Protein AF-A0A9E3H0V7-F1 (afdb_monomer)

Nearest PDB structures (foldseek):
  2qqb-assembly1_A-2  TM=3.537E-01  e=3.753E+00  Corynebacterium diphtheriae
  1g3s-assembly1_A  TM=3.412E-01  e=4.842E+00  Corynebacterium diphtheriae

Foldseek 3Di:
DQCLVVLVVWFQDDSVPSVPCRDPVNVVVVQVVCVVLQQWDDPDPPDIDGANLVNCLVCQCVLQPPHQKDWPVSSQVSSLVVDQCAPPRVVVVVRLVRTDPVNHDDPQEHDQNVLVSLVVCVVVVQKDFDDDPPARWGWRPPDDPDTDTGTMMGGGDDRD

Solvent-accessible surface area (backbone atoms only — not comparable to full-atom values): 8938 Å² total; per-residue (Å²): 136,84,58,58,67,58,50,56,69,41,30,72,57,59,89,89,61,59,82,69,52,78,43,69,68,50,36,51,49,48,55,51,48,34,42,76,61,18,44,28,42,70,85,50,102,82,45,75,43,68,32,33,42,60,32,45,58,66,44,46,57,69,46,47,54,93,50,55,61,44,51,42,68,67,42,40,58,38,41,20,73,78,36,40,71,43,67,88,3,62,55,34,48,55,53,56,71,36,30,32,79,95,62,51,76,58,91,57,46,44,55,49,38,59,25,49,23,55,50,51,38,33,76,71,50,34,32,46,78,39,66,52,94,92,48,82,58,37,28,33,34,72,56,97,90,50,78,42,62,31,17,33,41,32,58,74,40,82,81,127

Structure (mmCIF, N/CA/C/O backbone):
data_AF-A0A9E3H0V7-F1
#
_entry.id   AF-A0A9E3H0V7-F1
#
loop_
_atom_site.group_PDB
_atom_site.id
_atom_site.type_symbol
_atom_site.label_atom_id
_atom_site.label_alt_id
_atom_site.label_comp_id
_atom_site.label_asym_id
_atom_site.label_entity_id
_atom_site.label_seq_id
_atom_site.pdbx_PDB_ins_code
_atom_site.Cartn_x
_atom_site.Cartn_y
_atom_site.Cartn_z
_atom_site.occupancy
_atom_site.B_iso_or_equiv
_atom_site.auth_seq_id
_atom_site.auth_comp_id
_atom_site.auth_asym_id
_atom_site.auth_atom_id
_atom_site.pdbx_PDB_model_num
ATOM 1 N N . MET A 1 1 ? 2.789 -5.978 -23.625 1.00 62.00 1 MET A N 1
ATOM 2 C CA . MET A 1 1 ? 3.404 -4.650 -23.431 1.00 62.00 1 MET A CA 1
ATOM 3 C C . MET A 1 1 ? 4.855 -4.875 -23.020 1.00 62.00 1 MET A C 1
ATOM 5 O O . MET A 1 1 ? 5.101 -5.828 -22.291 1.00 62.00 1 MET A O 1
ATOM 9 N N . ASN A 1 2 ? 5.812 -4.118 -23.564 1.00 67.88 2 ASN A N 1
ATOM 10 C CA . ASN A 1 2 ? 7.222 -4.222 -23.169 1.00 67.88 2 ASN A CA 1
ATOM 11 C C . ASN A 1 2 ? 7.492 -3.174 -22.083 1.00 67.88 2 ASN A C 1
ATOM 13 O O . ASN A 1 2 ? 7.486 -1.984 -22.384 1.00 67.88 2 ASN A O 1
ATOM 17 N N . TYR A 1 3 ? 7.693 -3.612 -20.840 1.00 73.62 3 TYR A N 1
ATOM 18 C CA . TYR A 1 3 ? 7.896 -2.723 -19.691 1.00 73.62 3 TYR A CA 1
ATOM 19 C C . TYR A 1 3 ? 9.370 -2.369 -19.454 1.00 73.62 3 TYR A C 1
ATOM 21 O O . TYR A 1 3 ? 9.650 -1.500 -18.632 1.00 73.62 3 TYR A O 1
ATOM 29 N N . LYS A 1 4 ? 10.309 -2.972 -20.205 1.00 75.94 4 LYS A N 1
ATOM 30 C CA . LYS A 1 4 ? 11.749 -2.669 -20.118 1.00 75.94 4 LYS A CA 1
ATOM 31 C C . LYS A 1 4 ? 12.038 -1.161 -20.191 1.00 75.94 4 LYS A C 1
ATOM 33 O O . LYS A 1 4 ? 12.766 -0.683 -19.323 1.00 75.94 4 LYS A O 1
ATOM 38 N N . PRO A 1 5 ? 11.467 -0.390 -21.144 1.00 80.88 5 PRO A N 1
ATOM 39 C CA . PRO A 1 5 ? 11.749 1.040 -21.236 1.00 80.88 5 PRO A CA 1
ATOM 40 C C . PRO A 1 5 ? 11.291 1.810 -19.996 1.00 80.88 5 PRO A C 1
ATOM 42 O O . PRO A 1 5 ? 12.011 2.685 -19.537 1.00 80.88 5 PRO A O 1
ATOM 45 N N . LEU A 1 6 ? 10.140 1.448 -19.418 1.00 81.06 6 LEU A N 1
ATOM 46 C CA . LEU A 1 6 ? 9.607 2.095 -18.216 1.00 81.06 6 LEU A CA 1
ATOM 47 C C . LEU A 1 6 ? 10.451 1.765 -16.978 1.00 81.06 6 LEU A C 1
ATOM 49 O O . LEU A 1 6 ? 10.769 2.659 -16.200 1.00 81.06 6 LEU A O 1
ATOM 53 N N . ILE A 1 7 ? 10.870 0.505 -16.825 1.00 81.38 7 ILE A N 1
ATOM 54 C CA . ILE A 1 7 ? 11.738 0.079 -15.716 1.00 81.38 7 ILE A CA 1
ATOM 55 C C . ILE A 1 7 ? 13.083 0.816 -15.784 1.00 81.38 7 ILE A C 1
ATOM 57 O O . ILE A 1 7 ? 13.512 1.399 -14.792 1.00 81.38 7 ILE A O 1
ATOM 61 N N . ILE A 1 8 ? 13.715 0.858 -16.962 1.00 82.38 8 ILE A N 1
ATOM 62 C CA . ILE A 1 8 ? 14.989 1.569 -17.173 1.00 82.38 8 ILE A CA 1
ATOM 63 C C . ILE A 1 8 ? 14.816 3.083 -17.041 1.00 82.38 8 ILE A C 1
ATOM 65 O O . ILE A 1 8 ? 15.741 3.779 -16.625 1.00 82.38 8 ILE A O 1
ATOM 69 N N . GLN A 1 9 ? 13.650 3.628 -17.389 1.00 86.75 9 GLN A N 1
ATOM 70 C CA . GLN A 1 9 ? 13.364 5.045 -17.200 1.00 86.75 9 GLN A CA 1
ATOM 71 C C . GLN A 1 9 ? 13.360 5.408 -15.712 1.00 86.75 9 GLN A C 1
ATOM 73 O O . GLN A 1 9 ? 13.953 6.428 -15.366 1.00 86.75 9 GLN A O 1
ATOM 78 N N . GLN A 1 10 ? 12.754 4.575 -14.862 1.00 86.62 10 GLN A N 1
ATOM 79 C CA . GLN A 1 10 ? 12.522 4.861 -13.443 1.00 86.62 10 GLN A CA 1
ATOM 80 C C . GLN A 1 10 ? 13.691 4.479 -12.531 1.00 86.62 10 GLN A C 1
ATOM 82 O O . GLN A 1 10 ? 13.953 5.172 -11.549 1.00 86.62 10 GLN A O 1
ATOM 87 N N . LEU A 1 11 ? 14.401 3.396 -12.850 1.00 86.25 11 LEU A N 1
ATOM 88 C CA . LEU A 1 11 ? 15.430 2.826 -11.984 1.00 86.25 11 LEU A CA 1
ATOM 89 C C . LEU A 1 11 ? 16.833 3.032 -12.560 1.00 86.25 11 LEU A C 1
ATOM 91 O O . LEU A 1 11 ? 17.055 2.944 -13.768 1.00 86.25 11 LEU A O 1
ATOM 95 N N . ALA A 1 12 ? 17.796 3.284 -11.685 1.00 84.50 12 ALA A N 1
ATOM 96 C CA . ALA A 1 12 ? 19.220 3.391 -11.971 1.00 84.50 12 ALA A CA 1
ATOM 97 C C . ALA A 1 12 ? 19.892 2.004 -11.990 1.00 84.50 12 ALA A C 1
ATOM 99 O O . ALA A 1 12 ? 20.934 1.792 -11.376 1.00 84.50 12 ALA A O 1
ATOM 100 N N . LEU A 1 13 ? 19.280 1.049 -12.693 1.00 74.12 13 LEU A N 1
ATOM 101 C CA . LEU A 1 13 ? 19.779 -0.319 -12.801 1.00 74.12 13 LEU A CA 1
ATOM 102 C C . LEU A 1 13 ? 20.643 -0.498 -14.058 1.00 74.12 13 LEU A C 1
ATOM 104 O O . LEU A 1 13 ? 20.268 0.005 -15.123 1.00 74.12 13 LEU A O 1
ATOM 108 N N . PRO A 1 14 ? 21.755 -1.253 -13.983 1.00 67.19 14 PRO A N 1
ATOM 109 C CA . PRO A 1 14 ? 22.381 -1.827 -15.170 1.00 67.19 14 PRO A CA 1
ATOM 110 C C . PRO A 1 14 ? 21.336 -2.543 -16.043 1.00 67.19 14 PRO A C 1
ATOM 112 O O . PRO A 1 14 ? 20.442 -3.207 -15.520 1.00 67.19 14 PRO A O 1
ATOM 115 N N . GLU A 1 15 ? 21.443 -2.462 -17.375 1.00 60.56 15 GLU A N 1
ATOM 116 C CA . GLU A 1 15 ? 20.460 -3.089 -18.282 1.00 60.56 15 GLU A CA 1
ATOM 117 C C . GLU A 1 15 ? 20.253 -4.594 -18.025 1.00 60.56 15 GLU A C 1
ATOM 119 O O . GLU A 1 15 ? 19.169 -5.124 -18.273 1.00 60.56 15 GLU A O 1
ATOM 124 N N . GLU A 1 16 ? 21.279 -5.269 -17.508 1.00 58.94 16 GLU A N 1
ATOM 125 C CA . GLU A 1 16 ? 21.284 -6.699 -17.196 1.00 58.94 16 GLU A CA 1
ATOM 126 C C . GLU A 1 16 ? 20.596 -7.039 -15.859 1.00 58.94 16 GLU A C 1
ATOM 128 O O . GLU A 1 16 ? 20.293 -8.203 -15.607 1.00 58.94 16 GLU A O 1
ATOM 133 N N . SER A 1 17 ? 20.303 -6.049 -15.005 1.00 64.62 17 SER A N 1
ATOM 134 C CA . SER A 1 17 ? 19.848 -6.262 -13.624 1.00 64.62 17 SER A CA 1
ATOM 135 C C . SER A 1 17 ? 18.383 -5.899 -13.368 1.00 64.62 17 SER A C 1
ATOM 137 O O . SER A 1 17 ? 17.989 -5.775 -12.210 1.00 64.62 17 SER A O 1
ATOM 139 N N . ALA A 1 18 ? 17.558 -5.727 -14.407 1.00 61.81 18 ALA A N 1
ATOM 140 C CA . ALA A 1 18 ? 16.142 -5.340 -14.306 1.00 61.81 18 ALA A CA 1
ATOM 141 C C . ALA A 1 18 ? 15.229 -6.458 -13.743 1.00 61.81 18 ALA A C 1
ATOM 143 O O . ALA A 1 18 ? 14.229 -6.840 -14.358 1.00 61.81 18 ALA A O 1
ATOM 144 N N . PHE A 1 19 ? 15.607 -7.017 -12.589 1.00 68.12 19 PHE A N 1
ATOM 145 C CA . PHE A 1 19 ? 14.914 -8.059 -11.824 1.00 68.12 19 PHE A CA 1
ATOM 146 C C . PHE A 1 19 ? 14.511 -9.299 -12.639 1.00 68.12 19 PHE A C 1
ATOM 148 O O . PHE A 1 19 ? 13.580 -10.011 -12.271 1.00 68.12 19 PHE A O 1
ATOM 155 N N . ASP A 1 20 ? 15.189 -9.552 -13.764 1.00 71.31 20 ASP A N 1
ATOM 156 C CA . ASP A 1 20 ? 14.850 -10.618 -14.716 1.00 71.31 20 ASP A CA 1
ATOM 157 C C . ASP A 1 20 ? 13.401 -10.523 -15.264 1.00 71.31 20 ASP A C 1
ATOM 159 O O . ASP A 1 20 ? 12.817 -11.488 -15.756 1.00 71.31 20 ASP A O 1
ATOM 163 N N . LEU A 1 21 ? 12.794 -9.332 -15.203 1.00 73.38 21 LEU A N 1
ATOM 164 C CA . LEU A 1 21 ? 11.434 -9.058 -15.691 1.00 73.38 21 LEU A CA 1
ATOM 165 C C . LEU A 1 21 ? 11.404 -8.688 -17.183 1.00 73.38 21 LEU A C 1
ATOM 167 O O . LEU A 1 21 ? 10.366 -8.302 -17.718 1.00 73.38 21 LEU A O 1
ATOM 171 N N . LEU A 1 22 ? 12.546 -8.806 -17.866 1.00 70.62 22 LEU A N 1
ATOM 172 C CA . LEU A 1 22 ? 12.703 -8.467 -19.282 1.00 70.62 22 LEU A CA 1
ATOM 173 C C . LEU A 1 22 ? 12.167 -9.560 -20.222 1.00 70.62 22 LEU A C 1
ATOM 175 O O . LEU A 1 22 ? 11.913 -9.299 -21.398 1.00 70.62 22 LEU A O 1
ATOM 179 N N . ASN A 1 23 ? 11.983 -10.781 -19.713 1.00 78.06 23 ASN A N 1
ATOM 180 C CA . ASN A 1 23 ? 11.410 -11.907 -20.444 1.00 78.06 23 ASN A CA 1
ATOM 181 C C . ASN A 1 23 ? 9.870 -11.903 -20.331 1.00 78.06 23 ASN A C 1
ATOM 183 O O . ASN A 1 23 ? 9.320 -11.755 -19.240 1.00 78.06 23 ASN A O 1
ATOM 187 N N . ARG A 1 24 ? 9.168 -12.126 -21.452 1.00 79.94 24 ARG A N 1
ATOM 188 C CA . ARG A 1 24 ? 7.694 -12.148 -21.518 1.00 79.94 24 ARG A CA 1
ATOM 189 C C . ARG A 1 24 ? 7.056 -13.166 -20.567 1.00 79.94 24 ARG A C 1
ATOM 191 O O . ARG A 1 24 ? 6.077 -12.829 -19.912 1.00 79.94 24 ARG A O 1
ATOM 198 N N . ASP A 1 25 ? 7.583 -14.381 -20.481 1.00 84.50 25 ASP A N 1
ATOM 199 C CA . ASP A 1 25 ? 7.031 -15.452 -19.642 1.00 84.50 25 ASP A CA 1
ATOM 200 C C . ASP A 1 25 ? 7.243 -15.165 -18.154 1.00 84.50 25 ASP A C 1
ATOM 202 O O . ASP A 1 25 ? 6.353 -15.396 -17.330 1.00 84.50 25 ASP A O 1
ATOM 206 N N . ARG A 1 26 ? 8.391 -14.571 -17.807 1.00 83.38 26 ARG A N 1
ATOM 207 C CA . ARG A 1 26 ? 8.660 -14.093 -16.443 1.00 83.38 26 ARG A CA 1
ATOM 208 C C . ARG A 1 26 ? 7.750 -12.935 -16.071 1.00 83.38 26 ARG A C 1
ATOM 210 O O . ARG A 1 26 ? 7.185 -12.937 -14.982 1.00 83.38 26 ARG A O 1
ATOM 217 N N . PHE A 1 27 ? 7.529 -12.001 -16.993 1.00 82.31 27 PHE A N 1
ATOM 218 C CA . PHE A 1 27 ? 6.591 -10.906 -16.785 1.00 82.31 27 PHE A CA 1
ATOM 219 C C . PHE A 1 27 ? 5.142 -11.404 -16.649 1.00 82.31 27 PHE A C 1
ATOM 221 O O . PHE A 1 27 ? 4.418 -10.953 -15.767 1.00 82.31 27 PHE A O 1
ATOM 228 N N . ASN A 1 28 ? 4.723 -12.383 -17.457 1.00 85.75 28 ASN A N 1
ATOM 229 C CA . ASN A 1 28 ? 3.408 -13.021 -17.325 1.00 85.75 28 ASN A CA 1
ATOM 230 C C . ASN A 1 28 ? 3.256 -13.717 -15.964 1.00 85.75 28 ASN A C 1
ATOM 232 O O . ASN A 1 28 ? 2.205 -13.618 -15.333 1.00 85.75 28 ASN A O 1
ATOM 236 N N . SER A 1 29 ? 4.314 -14.385 -15.496 1.00 89.56 29 SER A N 1
ATOM 237 C CA . SER A 1 29 ? 4.346 -15.021 -14.176 1.00 89.56 29 SER A CA 1
ATOM 238 C C . SER A 1 29 ? 4.245 -13.983 -13.059 1.00 89.56 29 SER A C 1
ATOM 240 O O . SER A 1 29 ? 3.434 -14.138 -12.150 1.00 89.56 29 SER A O 1
ATOM 242 N N . PHE A 1 30 ? 5.008 -12.890 -13.147 1.00 87.81 30 PHE A N 1
ATOM 243 C CA . PHE A 1 30 ? 4.915 -11.755 -12.229 1.00 87.81 30 PHE A CA 1
ATOM 244 C C . PHE A 1 30 ? 3.493 -11.180 -12.194 1.00 87.81 30 PHE A C 1
ATOM 246 O O . PHE A 1 30 ? 2.903 -11.069 -11.124 1.00 87.81 30 PHE A O 1
ATOM 253 N N . HIS A 1 31 ? 2.903 -10.913 -13.360 1.00 87.81 31 HIS A N 1
ATOM 254 C CA . HIS A 1 31 ? 1.538 -10.412 -13.490 1.00 87.81 31 HIS A CA 1
ATOM 255 C C . HIS A 1 31 ? 0.512 -11.351 -12.835 1.00 87.81 31 HIS A C 1
ATOM 257 O O . HIS A 1 31 ? -0.357 -10.902 -12.085 1.00 87.81 31 HIS A O 1
ATOM 263 N N . TYR A 1 32 ? 0.624 -12.660 -13.077 1.00 90.75 32 TYR A N 1
ATOM 264 C CA . TYR A 1 32 ? -0.218 -13.669 -12.435 1.00 90.75 32 TYR A CA 1
ATOM 265 C C . TYR A 1 32 ? -0.086 -13.629 -10.907 1.00 90.75 32 TYR A C 1
ATOM 267 O O . TYR A 1 32 ? -1.094 -13.529 -10.205 1.00 90.75 32 TYR A O 1
ATOM 275 N N . TRP A 1 33 ? 1.144 -13.649 -10.384 1.00 93.56 33 TRP A N 1
ATOM 276 C CA . TRP A 1 33 ? 1.388 -13.686 -8.942 1.00 93.56 33 TRP A CA 1
ATOM 277 C C . TRP A 1 33 ? 0.993 -12.393 -8.234 1.00 93.56 33 TRP A C 1
ATOM 279 O O . TRP A 1 33 ? 0.411 -12.459 -7.154 1.00 93.56 33 TRP A O 1
ATOM 289 N N . CYS A 1 34 ? 1.233 -11.225 -8.832 1.00 93.19 34 CYS A N 1
ATOM 290 C CA . CYS A 1 34 ? 0.787 -9.949 -8.276 1.00 93.19 34 CYS A CA 1
ATOM 291 C C . CYS A 1 34 ? -0.730 -9.920 -8.084 1.00 93.19 34 CYS A C 1
ATOM 293 O O . CYS A 1 34 ? -1.200 -9.505 -7.025 1.00 93.19 34 CYS A O 1
ATOM 295 N N . ARG A 1 35 ? -1.490 -10.422 -9.062 1.00 93.00 35 ARG A N 1
ATOM 296 C CA . ARG A 1 35 ? -2.949 -10.529 -8.959 1.00 93.00 35 ARG A CA 1
ATOM 297 C C . ARG A 1 35 ? -3.373 -11.564 -7.926 1.00 93.00 35 ARG A C 1
ATOM 299 O O . ARG A 1 35 ? -4.168 -11.254 -7.048 1.00 93.00 35 ARG A O 1
ATOM 306 N N . TYR A 1 36 ? -2.814 -12.771 -8.001 1.00 94.44 36 TYR A N 1
ATOM 307 C CA . TYR A 1 36 ? -3.144 -13.862 -7.082 1.00 94.44 36 TYR A CA 1
ATOM 308 C C . TYR A 1 36 ? -2.891 -13.482 -5.616 1.00 94.44 36 TYR A C 1
ATOM 310 O O . TYR A 1 36 ? -3.687 -13.790 -4.732 1.00 94.44 36 TYR A O 1
ATOM 318 N N . LEU A 1 37 ? -1.789 -12.778 -5.345 1.00 95.38 37 LEU A N 1
ATOM 319 C CA . LEU A 1 37 ? -1.427 -12.342 -3.998 1.00 95.38 37 LEU A CA 1
ATOM 320 C C . LEU A 1 37 ? -2.177 -11.084 -3.539 1.00 95.38 37 LEU A C 1
ATOM 322 O O . LEU A 1 37 ? -2.122 -10.782 -2.343 1.00 95.38 37 LEU A O 1
ATOM 326 N N . GLY A 1 38 ? -2.879 -10.396 -4.447 1.00 95.81 38 GLY A N 1
ATOM 327 C CA . GLY A 1 38 ? -3.677 -9.204 -4.162 1.00 95.81 38 GLY A CA 1
ATOM 328 C C . GLY A 1 38 ? -2.883 -7.898 -4.116 1.00 95.81 38 GLY A C 1
ATOM 329 O O . GLY A 1 38 ? -3.280 -6.992 -3.389 1.00 95.81 38 GLY A O 1
ATOM 330 N N . TYR A 1 39 ? -1.749 -7.823 -4.819 1.00 95.88 39 TYR A N 1
ATOM 331 C CA . TYR A 1 39 ? -0.900 -6.626 -4.928 1.00 95.88 39 TYR A CA 1
ATOM 332 C C . TYR A 1 39 ? -1.201 -5.763 -6.156 1.00 95.88 39 TYR A C 1
ATOM 334 O O . TYR A 1 39 ? -0.628 -4.682 -6.299 1.00 95.88 39 TYR A O 1
ATOM 342 N N . ALA A 1 40 ? -2.036 -6.258 -7.065 1.00 94.00 40 ALA A N 1
ATOM 343 C CA . ALA A 1 40 ? -2.383 -5.554 -8.281 1.00 94.00 40 ALA A CA 1
ATOM 344 C C . ALA A 1 40 ? -3.786 -5.914 -8.772 1.00 94.00 40 ALA A C 1
ATOM 346 O O . ALA A 1 40 ? -4.235 -7.054 -8.622 1.00 94.00 40 ALA A O 1
ATOM 347 N N . GLU A 1 41 ? -4.435 -4.946 -9.413 1.00 91.06 41 GLU A N 1
ATOM 348 C CA . GLU A 1 41 ? -5.772 -5.060 -9.993 1.00 91.06 41 GLU A CA 1
ATOM 349 C C . GLU A 1 41 ? -5.717 -4.816 -11.508 1.00 91.06 41 GLU A C 1
ATOM 351 O O . GLU A 1 41 ? -4.857 -4.086 -12.007 1.00 91.06 41 GLU A O 1
ATOM 356 N N . LEU A 1 42 ? -6.620 -5.461 -12.250 1.00 88.38 42 LEU A N 1
ATOM 357 C CA . LEU A 1 42 ? -6.825 -5.168 -13.666 1.00 88.38 42 LEU A CA 1
ATOM 358 C C . LEU A 1 42 ? -7.862 -4.058 -13.802 1.00 88.38 42 LEU A C 1
ATOM 360 O O . LEU A 1 42 ? -9.000 -4.238 -13.379 1.00 88.38 42 LEU A O 1
ATOM 364 N N . ILE A 1 43 ? -7.484 -2.955 -14.441 1.00 84.25 43 ILE A N 1
ATOM 365 C CA . ILE A 1 43 ? -8.423 -1.882 -14.813 1.00 84.25 43 ILE A CA 1
ATOM 366 C C . ILE A 1 43 ? -8.942 -2.043 -16.250 1.00 84.25 43 ILE A C 1
ATOM 368 O O . ILE A 1 43 ? -9.923 -1.415 -16.637 1.00 84.25 43 ILE A O 1
ATOM 372 N N . SER A 1 44 ? -8.289 -2.898 -17.039 1.00 80.50 44 SER A N 1
ATOM 373 C CA . SER A 1 44 ? -8.691 -3.315 -18.384 1.00 80.50 44 SER A CA 1
ATOM 374 C C . SER A 1 44 ? -8.148 -4.723 -18.666 1.00 80.50 44 SER A C 1
ATOM 376 O O . SER A 1 44 ? -7.396 -5.276 -17.860 1.00 80.50 44 SER A O 1
ATOM 378 N N . ASP A 1 45 ? -8.456 -5.300 -19.831 1.00 73.88 45 ASP A N 1
ATOM 379 C CA . ASP A 1 45 ? -7.939 -6.616 -20.250 1.00 73.88 45 ASP A CA 1
ATOM 380 C C . ASP A 1 45 ? -6.400 -6.713 -20.262 1.00 73.88 45 ASP A C 1
ATOM 382 O O . ASP A 1 45 ? -5.848 -7.817 -20.308 1.00 73.88 45 ASP A O 1
ATOM 386 N N . LYS A 1 46 ? -5.689 -5.576 -20.279 1.00 70.06 46 LYS A N 1
ATOM 387 C CA . LYS A 1 46 ? -4.227 -5.525 -20.443 1.00 70.06 46 LYS A CA 1
ATOM 388 C C . LYS A 1 46 ? -3.506 -4.638 -19.433 1.00 70.06 46 LYS A C 1
ATOM 390 O O . LYS A 1 46 ? -2.286 -4.762 -19.319 1.00 70.06 46 LYS A O 1
ATOM 395 N N . ASP A 1 47 ? -4.226 -3.781 -18.717 1.00 79.62 47 ASP A N 1
ATOM 396 C CA . ASP A 1 47 ? -3.621 -2.798 -17.826 1.00 79.62 47 ASP A CA 1
ATOM 397 C C . ASP A 1 47 ? -3.709 -3.268 -16.377 1.00 79.62 47 ASP A C 1
ATOM 399 O O . ASP A 1 47 ? -4.778 -3.306 -15.762 1.00 79.62 47 ASP A O 1
ATOM 403 N N . LEU A 1 48 ? -2.544 -3.640 -15.851 1.00 85.19 48 LEU A N 1
ATOM 404 C CA . LEU A 1 48 ? -2.342 -3.981 -14.454 1.00 85.19 48 LEU A CA 1
ATOM 405 C C . LEU A 1 48 ? -1.870 -2.742 -13.701 1.00 85.19 48 LEU A C 1
ATOM 407 O O . LEU A 1 48 ? -0.824 -2.180 -14.033 1.00 85.19 48 LEU A O 1
ATOM 411 N N . VAL A 1 49 ? -2.598 -2.361 -12.659 1.00 90.06 49 VAL A N 1
ATOM 412 C CA . VAL A 1 49 ? -2.194 -1.279 -11.759 1.00 90.06 49 VAL A CA 1
ATOM 413 C C . VAL A 1 49 ? -1.804 -1.839 -10.395 1.00 90.06 49 VAL A C 1
ATOM 415 O O . VAL A 1 49 ? -2.455 -2.767 -9.905 1.00 90.06 49 VAL A O 1
ATOM 418 N N . PRO A 1 50 ? -0.748 -1.306 -9.758 1.00 92.25 50 PRO A N 1
ATOM 419 C CA . PRO A 1 50 ? -0.438 -1.639 -8.377 1.00 92.25 50 PRO A CA 1
ATOM 420 C C . PRO A 1 50 ? -1.580 -1.194 -7.456 1.00 92.25 50 PRO A C 1
ATOM 422 O O . PRO A 1 50 ? -1.776 -0.003 -7.225 1.00 92.25 50 PRO A O 1
ATOM 425 N N . ASP A 1 51 ? -2.304 -2.165 -6.913 1.00 94.94 51 ASP A N 1
ATOM 426 C CA . ASP A 1 51 ? -3.381 -1.966 -5.949 1.00 94.94 51 ASP A CA 1
ATOM 427 C C . ASP A 1 51 ? -3.317 -3.090 -4.900 1.00 94.94 51 ASP A C 1
ATOM 429 O O . ASP A 1 51 ? -3.746 -4.222 -5.150 1.00 94.94 51 ASP A O 1
ATOM 433 N N . PRO A 1 52 ? -2.728 -2.811 -3.726 1.00 96.75 52 PRO A N 1
ATOM 434 C CA . PRO A 1 52 ? -2.615 -3.772 -2.648 1.00 96.75 52 PRO A CA 1
ATOM 435 C C . PRO A 1 52 ? -3.855 -3.851 -1.743 1.00 96.75 52 PRO A C 1
ATOM 437 O O . PRO A 1 52 ? -3.729 -4.413 -0.656 1.00 96.75 52 PRO A O 1
ATOM 440 N N . THR A 1 53 ? -5.036 -3.329 -2.111 1.00 96.88 53 THR A N 1
ATOM 441 C CA . THR A 1 53 ? -6.243 -3.374 -1.255 1.00 96.88 53 THR A CA 1
ATOM 442 C C . THR A 1 53 ? -6.580 -4.793 -0.804 1.00 96.88 53 THR A C 1
ATOM 444 O O . THR A 1 53 ? -6.852 -5.017 0.377 1.00 96.88 53 THR A O 1
ATOM 447 N N . VAL A 1 54 ? -6.517 -5.775 -1.709 1.00 96.44 54 VAL A N 1
ATOM 448 C CA . VAL A 1 54 ? -6.799 -7.183 -1.377 1.00 96.44 54 VAL A CA 1
ATOM 449 C C . VAL A 1 54 ? -5.738 -7.746 -0.430 1.00 96.44 54 VAL A C 1
ATOM 451 O O . VAL A 1 54 ? -6.074 -8.379 0.573 1.00 96.44 54 VAL A O 1
ATOM 454 N N . ALA A 1 55 ? -4.455 -7.482 -0.694 1.00 97.12 55 ALA A N 1
ATOM 455 C CA . ALA A 1 55 ? -3.382 -7.903 0.198 1.00 97.12 55 ALA A CA 1
ATOM 456 C C . ALA A 1 55 ? -3.502 -7.249 1.583 1.00 97.12 55 ALA A C 1
ATOM 458 O O . ALA A 1 55 ? -3.376 -7.941 2.591 1.00 97.12 55 ALA A O 1
ATOM 459 N N . LEU A 1 56 ? -3.786 -5.947 1.656 1.00 96.81 56 LEU A N 1
ATOM 460 C CA . LEU A 1 56 ? -3.970 -5.221 2.911 1.00 96.81 56 LEU A CA 1
ATOM 461 C C . LEU A 1 56 ? -5.159 -5.747 3.708 1.00 96.81 56 LEU A C 1
ATOM 463 O O . LEU A 1 56 ? -5.018 -5.954 4.908 1.00 96.81 56 LEU A O 1
ATOM 467 N N . ARG A 1 57 ? -6.291 -6.039 3.058 1.00 96.38 57 ARG A N 1
ATOM 468 C CA . ARG A 1 57 ? -7.460 -6.656 3.705 1.00 96.38 57 ARG A CA 1
ATOM 469 C C . ARG A 1 57 ? -7.090 -7.947 4.437 1.00 96.38 57 ARG A C 1
ATOM 471 O O . ARG A 1 57 ? -7.530 -8.167 5.559 1.00 96.38 57 ARG A O 1
ATOM 478 N N . ARG A 1 58 ? -6.244 -8.778 3.821 1.00 95.38 58 ARG A N 1
ATOM 479 C CA . ARG A 1 58 ? -5.747 -10.028 4.416 1.00 95.38 58 ARG A CA 1
ATOM 480 C C . ARG A 1 58 ? -4.706 -9.789 5.514 1.00 95.38 58 ARG A C 1
ATOM 482 O O . ARG A 1 58 ? -4.685 -10.510 6.506 1.00 95.38 58 ARG A O 1
ATOM 489 N N . LEU A 1 59 ? -3.806 -8.827 5.319 1.00 96.31 59 LEU A N 1
ATOM 490 C CA . LEU A 1 59 ? -2.626 -8.638 6.168 1.00 96.31 59 LEU A CA 1
ATOM 491 C C . LEU A 1 59 ? -2.880 -7.741 7.385 1.00 96.31 59 LEU A C 1
ATOM 493 O O . LEU A 1 59 ? -2.209 -7.912 8.401 1.00 96.31 59 LEU A O 1
ATOM 497 N N . LEU A 1 60 ? -3.829 -6.805 7.314 1.00 96.19 60 LEU A N 1
ATOM 498 C CA . LEU A 1 60 ? -4.141 -5.881 8.408 1.00 96.19 60 LEU A CA 1
ATOM 499 C C . LEU A 1 60 ? -4.566 -6.598 9.697 1.00 96.19 60 LEU A C 1
ATOM 501 O O . LEU A 1 60 ? -3.971 -6.281 10.725 1.00 96.19 60 LEU A O 1
ATOM 505 N N . PRO A 1 61 ? -5.478 -7.594 9.689 1.00 94.75 61 PRO A N 1
ATOM 506 C CA . PRO A 1 61 ? -5.825 -8.334 10.906 1.00 94.75 61 PRO A CA 1
ATOM 507 C C . PRO A 1 61 ? -4.606 -8.963 11.583 1.00 94.75 61 PRO A C 1
ATOM 509 O O . PRO A 1 61 ? -4.423 -8.851 12.790 1.00 94.75 61 PRO A O 1
ATOM 512 N N . GLN A 1 62 ? -3.721 -9.577 10.794 1.00 95.62 62 GLN A N 1
ATOM 513 C CA . GLN A 1 62 ? -2.506 -10.197 11.315 1.00 95.62 62 GLN A CA 1
ATOM 514 C C . GLN A 1 62 ? -1.512 -9.153 11.838 1.00 95.62 62 GLN A C 1
ATOM 516 O O . GLN A 1 62 ? -0.866 -9.371 12.861 1.00 95.62 62 GLN A O 1
ATOM 521 N N . ALA A 1 63 ? -1.381 -8.018 11.148 1.00 96.06 63 ALA A N 1
ATOM 522 C CA . ALA A 1 63 ? -0.498 -6.939 11.563 1.00 96.06 63 ALA A CA 1
ATOM 523 C C . ALA A 1 63 ? -1.013 -6.215 12.809 1.00 96.06 63 ALA A C 1
ATOM 525 O O . ALA A 1 63 ? -0.199 -5.730 13.585 1.00 96.06 63 ALA A O 1
ATOM 526 N N . MET A 1 64 ? -2.323 -6.111 13.013 1.00 94.50 64 MET A N 1
ATOM 527 C CA . MET A 1 64 ? -2.911 -5.463 14.189 1.00 94.50 64 MET A CA 1
ATOM 528 C C . MET A 1 64 ? -3.033 -6.410 15.383 1.00 94.50 64 MET A C 1
ATOM 530 O O . MET A 1 64 ? -2.946 -5.964 16.523 1.00 94.50 64 MET A O 1
ATOM 534 N N . GLY A 1 65 ? -3.139 -7.718 15.141 1.00 92.00 65 GLY A N 1
ATOM 535 C CA . GLY A 1 65 ? -3.312 -8.696 16.207 1.00 92.00 65 GLY A CA 1
ATOM 536 C C . GLY A 1 65 ? -4.664 -8.497 16.907 1.00 92.00 65 GLY A C 1
ATOM 537 O O . GLY A 1 65 ? -5.676 -8.373 16.220 1.00 92.00 65 GLY A O 1
ATOM 538 N N . PRO A 1 66 ? -4.718 -8.492 18.252 1.00 90.81 66 PRO A N 1
ATOM 539 C CA . PRO A 1 66 ? -5.964 -8.265 18.986 1.00 90.81 66 PRO A CA 1
ATOM 540 C C . PRO A 1 66 ? -6.392 -6.788 19.011 1.00 90.81 66 PRO A C 1
ATOM 542 O O . PRO A 1 66 ? -7.538 -6.494 19.355 1.00 90.81 66 PRO A O 1
ATOM 545 N N . ASP A 1 67 ? -5.488 -5.864 18.675 1.00 92.94 67 ASP A N 1
ATOM 546 C CA . ASP A 1 67 ? -5.760 -4.434 18.733 1.00 92.94 67 ASP A CA 1
ATOM 547 C C . ASP A 1 67 ? -6.665 -4.013 17.574 1.00 92.94 67 ASP A C 1
ATOM 549 O O . ASP A 1 67 ? -6.496 -4.439 16.431 1.00 92.94 67 ASP A O 1
ATOM 553 N N . ARG A 1 68 ? -7.616 -3.120 17.856 1.00 92.44 68 ARG A N 1
ATOM 554 C CA . ARG A 1 68 ? -8.467 -2.513 16.820 1.00 92.44 68 ARG A CA 1
ATOM 555 C C . ARG A 1 68 ? -7.952 -1.178 16.316 1.00 92.44 68 ARG A C 1
ATOM 557 O O . ARG A 1 68 ? -8.474 -0.670 15.337 1.00 92.44 68 ARG A O 1
ATOM 564 N N . GLU A 1 69 ? -6.916 -0.630 16.934 1.00 96.56 69 GLU A N 1
ATOM 565 C CA . GLU A 1 69 ? -6.345 0.651 16.546 1.00 96.56 69 GLU A CA 1
ATOM 566 C C . GLU A 1 69 ? -4.823 0.600 16.627 1.00 96.56 69 GLU A C 1
ATOM 568 O O . GLU A 1 69 ? -4.249 -0.069 17.487 1.00 96.56 69 GLU A O 1
ATOM 573 N N . SER A 1 70 ? -4.142 1.306 15.727 1.00 96.88 70 SER A N 1
ATOM 574 C CA . SER A 1 70 ? -2.706 1.497 15.844 1.00 96.88 70 SER A CA 1
ATOM 575 C C . SER A 1 70 ? -2.228 2.789 15.199 1.00 96.88 70 SER A C 1
ATOM 577 O O . SER A 1 70 ? -2.753 3.224 14.172 1.00 96.88 70 SER A O 1
ATOM 579 N N . ALA A 1 71 ? -1.160 3.356 15.761 1.00 96.88 71 ALA A N 1
ATOM 580 C CA . ALA A 1 71 ? -0.387 4.381 15.079 1.00 96.88 71 ALA A CA 1
ATOM 581 C C . ALA A 1 71 ? 0.169 3.829 13.752 1.00 96.88 71 ALA A C 1
ATOM 583 O O . ALA A 1 71 ? 0.593 2.671 13.657 1.00 96.88 71 ALA A O 1
ATOM 584 N N . ILE A 1 72 ? 0.189 4.670 12.719 1.00 96.31 72 ILE A N 1
ATOM 585 C CA . ILE A 1 72 ? 0.468 4.241 11.347 1.00 96.31 72 ILE A CA 1
ATOM 586 C C . ILE A 1 72 ? 1.898 3.715 11.186 1.00 96.31 72 ILE A C 1
ATOM 588 O O . ILE A 1 72 ? 2.102 2.657 10.603 1.00 96.31 72 ILE A O 1
ATOM 592 N N . LEU A 1 73 ? 2.895 4.392 11.759 1.00 94.88 73 LEU A N 1
ATOM 593 C CA . LEU A 1 73 ? 4.305 4.007 11.636 1.00 94.88 73 LEU A CA 1
ATOM 594 C C . LEU A 1 73 ? 4.604 2.592 12.168 1.00 94.88 73 LEU A C 1
ATOM 596 O O . LEU A 1 73 ? 5.134 1.775 11.407 1.00 94.88 73 LEU A O 1
ATOM 600 N N . PRO A 1 74 ? 4.261 2.238 13.424 1.00 95.69 74 PRO A N 1
ATOM 601 C CA . PRO A 1 74 ? 4.487 0.880 13.906 1.00 95.69 74 PRO A CA 1
ATOM 602 C C . PRO A 1 74 ? 3.638 -0.158 13.160 1.00 95.69 74 PRO A C 1
ATOM 604 O O . PRO A 1 74 ? 4.105 -1.285 12.980 1.00 95.69 74 PRO A O 1
ATOM 607 N N . LEU A 1 75 ? 2.441 0.199 12.674 1.00 96.62 75 LEU A N 1
ATOM 608 C CA . LEU A 1 75 ? 1.623 -0.686 11.840 1.00 96.62 75 LEU A CA 1
ATOM 609 C C . LEU A 1 75 ? 2.314 -1.026 10.512 1.00 96.62 75 LEU A C 1
ATOM 611 O O . LEU A 1 75 ? 2.414 -2.205 10.169 1.00 96.62 75 LEU A O 1
ATOM 615 N N . LEU A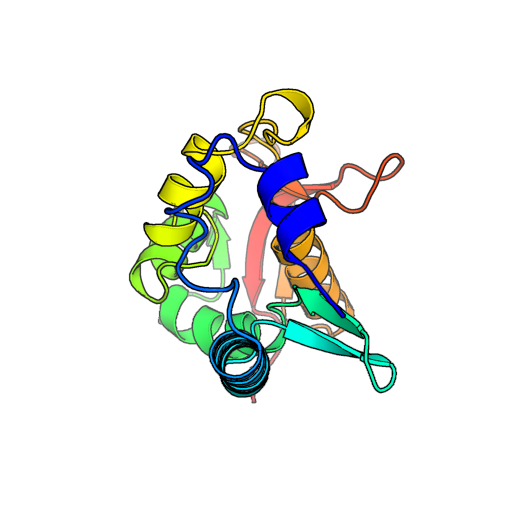 1 76 ? 2.855 -0.033 9.802 1.00 95.75 76 LEU A N 1
ATOM 616 C CA . LEU A 1 76 ? 3.638 -0.263 8.581 1.00 95.75 76 LEU A CA 1
ATOM 617 C C . LEU A 1 76 ? 4.868 -1.130 8.868 1.00 95.75 76 LEU A C 1
ATOM 619 O O . LEU A 1 76 ? 5.149 -2.068 8.126 1.00 95.75 76 LEU A O 1
ATOM 623 N N . GLY A 1 77 ? 5.542 -0.904 10.000 1.00 95.94 77 GLY A N 1
ATOM 624 C CA . GLY A 1 77 ? 6.650 -1.750 10.445 1.00 95.94 77 GLY A CA 1
ATOM 625 C C . GLY A 1 77 ? 6.253 -3.210 10.703 1.00 95.94 77 GLY A C 1
ATOM 626 O O . GLY A 1 77 ? 7.065 -4.111 10.486 1.00 95.94 77 GLY A O 1
ATOM 627 N N . ARG A 1 78 ? 5.018 -3.476 11.154 1.00 97.25 78 ARG A N 1
ATOM 628 C CA . ARG A 1 78 ? 4.472 -4.840 11.291 1.00 97.25 78 ARG A CA 1
ATOM 629 C C . ARG A 1 78 ? 4.113 -5.441 9.933 1.00 97.25 78 ARG A C 1
ATOM 631 O O . ARG A 1 78 ? 4.510 -6.572 9.667 1.00 97.25 78 ARG A O 1
ATOM 638 N N . LEU A 1 79 ? 3.465 -4.679 9.051 1.00 97.12 79 LEU A N 1
ATOM 639 C CA . LEU A 1 79 ? 3.153 -5.106 7.680 1.00 97.12 79 LEU A CA 1
ATOM 640 C C . LEU A 1 79 ? 4.418 -5.469 6.885 1.00 97.12 79 LEU A C 1
ATOM 642 O O . LEU A 1 79 ? 4.446 -6.507 6.227 1.00 97.12 79 LEU A O 1
ATOM 646 N N . ALA A 1 80 ? 5.492 -4.689 7.025 1.00 96.50 80 ALA A N 1
ATOM 647 C CA . ALA A 1 80 ? 6.791 -4.942 6.397 1.00 96.50 80 ALA A CA 1
ATOM 648 C C . ALA A 1 80 ? 7.431 -6.283 6.804 1.00 96.50 80 ALA A C 1
ATOM 650 O O . ALA A 1 80 ? 8.253 -6.829 6.067 1.00 96.50 80 ALA A O 1
ATOM 651 N N . ARG A 1 81 ? 7.079 -6.820 7.983 1.00 96.06 81 ARG A N 1
ATOM 652 C CA . ARG A 1 81 ? 7.529 -8.148 8.433 1.00 96.06 81 ARG A CA 1
ATOM 653 C C . ARG A 1 81 ? 6.697 -9.282 7.845 1.00 96.06 81 ARG A C 1
ATOM 655 O O . ARG A 1 81 ? 7.205 -10.391 7.729 1.00 96.06 81 ARG A O 1
ATOM 662 N N . LEU A 1 82 ? 5.444 -9.013 7.482 1.00 96.44 82 LEU A N 1
ATOM 663 C CA . LEU A 1 82 ? 4.551 -9.992 6.858 1.00 96.44 82 LEU A CA 1
ATOM 664 C C . LEU A 1 82 ? 4.761 -10.082 5.346 1.00 96.44 82 LEU A C 1
ATOM 666 O O . LEU A 1 82 ? 4.548 -11.135 4.752 1.00 96.44 82 LEU A O 1
ATOM 670 N N . THR A 1 83 ? 5.168 -8.983 4.710 1.00 95.25 83 THR A N 1
ATOM 671 C CA . THR A 1 83 ? 5.427 -8.945 3.272 1.00 95.25 83 THR A CA 1
ATOM 672 C C . THR A 1 83 ? 6.577 -8.000 2.927 1.00 95.25 83 THR A C 1
ATOM 674 O O . THR A 1 83 ? 6.628 -6.871 3.417 1.00 95.25 83 THR A O 1
ATOM 677 N N . PRO A 1 84 ? 7.505 -8.414 2.047 1.00 94.06 84 PRO A N 1
ATOM 678 C CA . PRO A 1 84 ? 8.690 -7.619 1.765 1.00 94.06 84 PRO A CA 1
ATOM 679 C C . PRO A 1 84 ? 8.463 -6.514 0.718 1.00 94.06 84 PRO A C 1
ATOM 681 O O . PRO A 1 84 ? 9.340 -5.669 0.554 1.00 94.06 84 PRO A O 1
ATOM 684 N N . VAL A 1 85 ? 7.329 -6.510 0.005 1.00 93.25 85 VAL A N 1
ATOM 685 C CA . VAL A 1 85 ? 7.045 -5.576 -1.112 1.00 93.25 85 VAL A CA 1
ATOM 686 C C . VAL A 1 85 ? 6.239 -4.337 -0.702 1.00 93.25 85 VAL A C 1
ATOM 688 O O . VAL A 1 85 ? 6.057 -3.406 -1.495 1.00 93.25 85 VAL A O 1
ATOM 691 N N . PHE A 1 86 ? 5.735 -4.326 0.532 1.00 92.00 86 PHE A N 1
ATOM 692 C CA . PHE A 1 86 ? 4.939 -3.227 1.070 1.00 92.00 86 PHE A CA 1
ATOM 693 C C . PHE A 1 86 ? 5.820 -2.117 1.662 1.00 92.00 86 PHE A C 1
ATOM 695 O O . PHE A 1 86 ? 7.047 -2.214 1.626 1.00 92.00 86 PHE A O 1
ATOM 702 N N . GLU A 1 87 ? 5.207 -1.049 2.176 1.00 92.75 87 GLU A N 1
ATOM 703 C CA . GLU A 1 87 ? 5.915 0.074 2.806 1.00 92.75 87 GLU A CA 1
ATOM 704 C C . GLU A 1 87 ? 6.973 -0.399 3.798 1.00 92.75 87 GLU A C 1
ATOM 706 O O . GLU A 1 87 ? 6.718 -1.280 4.618 1.00 92.75 87 GLU A O 1
ATOM 711 N N . SER A 1 88 ? 8.171 0.180 3.702 1.00 89.62 88 SER A N 1
ATOM 712 C CA . SER A 1 88 ? 9.327 -0.183 4.531 1.00 89.62 88 SER A CA 1
ATOM 713 C C . SER A 1 88 ? 9.736 -1.666 4.472 1.00 89.62 88 SER A C 1
ATOM 715 O O . SER A 1 88 ? 10.611 -2.073 5.234 1.00 89.62 88 SER A O 1
ATOM 717 N N . GLY A 1 89 ? 9.159 -2.478 3.583 1.00 94.56 89 GLY A N 1
ATOM 718 C CA . GLY A 1 89 ? 9.568 -3.854 3.324 1.00 94.56 89 GLY A CA 1
ATOM 719 C C . GLY A 1 89 ? 10.931 -3.918 2.639 1.00 94.56 89 GLY A C 1
ATOM 720 O O . GLY A 1 89 ? 11.380 -2.956 2.015 1.00 94.56 89 GLY A O 1
ATOM 721 N N . ARG A 1 90 ? 11.620 -5.057 2.760 1.00 94.44 90 ARG A N 1
ATOM 722 C CA . ARG A 1 90 ? 12.976 -5.219 2.211 1.00 94.44 90 ARG A CA 1
ATOM 723 C C . ARG A 1 90 ? 13.036 -4.931 0.704 1.00 94.44 90 ARG A C 1
ATOM 725 O O . ARG A 1 90 ? 13.838 -4.100 0.300 1.00 94.44 90 ARG A O 1
ATOM 732 N N . ILE A 1 91 ? 12.172 -5.569 -0.087 1.00 91.19 91 ILE A N 1
ATOM 733 C CA . ILE A 1 91 ? 12.151 -5.413 -1.551 1.00 91.19 91 ILE A CA 1
ATOM 734 C C . ILE A 1 91 ? 11.726 -3.993 -1.939 1.00 91.19 91 ILE A C 1
ATOM 736 O O . ILE A 1 91 ? 12.284 -3.424 -2.869 1.00 91.19 91 ILE A O 1
ATOM 740 N N . ARG A 1 92 ? 10.789 -3.381 -1.198 1.00 91.88 92 ARG A N 1
ATOM 741 C CA . ARG A 1 92 ? 10.412 -1.974 -1.409 1.00 91.88 92 ARG A CA 1
ATOM 742 C C . ARG A 1 92 ? 11.604 -1.035 -1.233 1.00 91.88 92 ARG A C 1
ATOM 744 O O . ARG A 1 92 ? 11.814 -0.184 -2.084 1.00 91.88 92 ARG A O 1
ATOM 751 N N . ARG A 1 93 ? 12.370 -1.194 -0.150 1.00 91.50 93 ARG A N 1
ATOM 752 C CA . ARG A 1 93 ? 13.541 -0.348 0.128 1.00 91.50 93 ARG A CA 1
ATOM 753 C C . ARG A 1 93 ? 14.645 -0.527 -0.905 1.00 91.50 93 ARG A C 1
ATOM 755 O O . ARG A 1 93 ? 15.237 0.465 -1.296 1.00 91.50 93 ARG A O 1
ATOM 762 N N . GLU A 1 94 ? 14.913 -1.764 -1.325 1.00 90.12 94 GLU A N 1
ATOM 763 C CA . GLU A 1 94 ? 15.880 -2.046 -2.395 1.00 90.12 94 GLU A CA 1
ATOM 764 C C . GLU A 1 94 ? 15.452 -1.330 -3.691 1.00 90.12 94 GLU A C 1
ATOM 766 O O . GLU A 1 94 ? 16.222 -0.557 -4.246 1.00 90.12 94 GLU A O 1
ATOM 771 N N . LEU A 1 95 ? 14.179 -1.458 -4.087 1.00 88.44 95 LEU A N 1
ATOM 772 C CA . LEU A 1 95 ? 13.646 -0.799 -5.283 1.00 88.44 95 LEU A CA 1
ATOM 773 C C . LEU A 1 95 ? 13.678 0.738 -5.205 1.00 88.44 95 LEU A C 1
ATOM 775 O O . LEU A 1 95 ? 13.991 1.398 -6.190 1.00 88.44 95 LEU A O 1
ATOM 779 N N . GLU A 1 96 ? 13.327 1.317 -4.055 1.00 90.56 96 GLU A N 1
ATOM 780 C CA . GLU A 1 96 ? 13.343 2.773 -3.856 1.00 90.56 96 GLU A CA 1
ATOM 781 C C . GLU A 1 96 ? 14.766 3.338 -3.779 1.00 90.56 96 GLU A C 1
ATOM 783 O O . GLU A 1 96 ? 14.985 4.468 -4.209 1.00 90.56 96 GLU A O 1
ATOM 788 N N . ALA A 1 97 ? 15.735 2.564 -3.279 1.00 89.50 97 ALA A N 1
ATOM 789 C CA . ALA A 1 97 ? 17.146 2.950 -3.291 1.00 89.50 97 ALA A CA 1
ATOM 790 C C . ALA A 1 97 ? 17.709 3.015 -4.719 1.00 89.50 97 ALA A C 1
ATOM 792 O O . ALA A 1 97 ? 18.544 3.870 -5.008 1.00 89.50 97 ALA A O 1
ATOM 793 N N . ASP A 1 98 ? 17.200 2.163 -5.610 1.00 89.81 98 ASP A N 1
ATOM 794 C CA . ASP A 1 98 ? 17.563 2.148 -7.026 1.00 89.81 98 ASP A CA 1
ATOM 795 C C . ASP A 1 98 ? 16.750 3.151 -7.866 1.00 89.81 98 ASP A C 1
ATOM 797 O O . ASP A 1 98 ? 16.984 3.275 -9.068 1.00 89.81 98 ASP A O 1
ATOM 801 N N . ALA A 1 99 ? 15.788 3.881 -7.291 1.00 90.94 99 ALA A N 1
ATOM 802 C CA . ALA A 1 99 ? 15.003 4.861 -8.036 1.00 90.94 99 ALA A CA 1
ATOM 803 C C . ALA A 1 99 ? 15.854 6.082 -8.418 1.00 90.94 99 ALA A C 1
ATOM 805 O O . ALA A 1 99 ? 16.569 6.658 -7.589 1.00 90.94 99 ALA A O 1
ATOM 806 N N . LYS A 1 100 ? 15.745 6.521 -9.678 1.00 91.88 100 LYS A N 1
ATOM 807 C CA . LYS A 1 100 ? 16.364 7.776 -10.126 1.00 91.88 100 LYS A CA 1
ATOM 808 C C . LYS A 1 100 ? 15.748 8.970 -9.382 1.00 91.88 100 LYS A C 1
ATOM 810 O O . LYS A 1 100 ? 14.584 8.877 -8.998 1.00 91.88 100 LYS A O 1
ATOM 815 N N . PRO A 1 101 ? 16.470 10.099 -9.234 1.00 90.50 101 PRO A N 1
ATOM 816 C CA . PRO A 1 101 ? 16.026 11.236 -8.420 1.00 90.50 101 PRO A CA 1
ATOM 817 C C . PRO A 1 101 ? 14.590 11.705 -8.695 1.00 90.50 101 PRO A C 1
ATOM 819 O O . PRO A 1 101 ? 13.826 11.887 -7.755 1.00 90.50 101 PRO A O 1
ATOM 822 N N . ASP A 1 102 ? 14.188 11.792 -9.967 1.00 89.62 102 ASP A N 1
ATOM 823 C CA . ASP A 1 102 ? 12.843 12.243 -10.369 1.00 89.62 102 ASP A CA 1
ATOM 824 C C . ASP A 1 102 ? 11.713 11.269 -9.982 1.00 89.62 102 ASP A C 1
ATOM 826 O O . ASP A 1 102 ? 10.536 11.622 -10.032 1.00 89.62 102 ASP A O 1
ATOM 830 N N . PHE A 1 103 ? 12.059 10.035 -9.610 1.00 88.69 103 PHE A N 1
ATOM 831 C CA . PHE A 1 103 ? 11.130 8.980 -9.202 1.00 88.69 103 PHE A CA 1
ATOM 832 C C . PHE A 1 103 ? 11.251 8.633 -7.712 1.00 88.69 103 PHE A C 1
ATOM 834 O O . PHE A 1 103 ? 10.557 7.733 -7.233 1.00 88.69 103 PHE A O 1
ATOM 841 N N . GLN A 1 104 ? 12.117 9.327 -6.967 1.00 89.06 104 GLN A N 1
ATOM 842 C CA . GLN A 1 104 ? 12.225 9.145 -5.525 1.00 89.06 104 GLN A CA 1
ATOM 843 C C . GLN A 1 104 ? 11.038 9.791 -4.812 1.00 89.06 104 GLN A C 1
ATOM 845 O O . GLN A 1 104 ? 10.629 10.917 -5.088 1.00 89.06 104 GLN A O 1
ATOM 850 N N . ARG A 1 105 ? 10.485 9.053 -3.853 1.00 88.00 105 ARG A N 1
ATOM 851 C CA . ARG A 1 105 ? 9.370 9.498 -3.021 1.00 88.00 105 ARG A CA 1
ATOM 852 C C . ARG A 1 105 ? 9.875 10.324 -1.840 1.00 88.00 105 ARG A C 1
ATOM 854 O O . ARG A 1 105 ? 10.870 9.976 -1.207 1.00 88.00 105 ARG A O 1
ATOM 861 N N . GLU A 1 106 ? 9.136 11.372 -1.483 1.00 88.56 106 GLU A N 1
ATOM 862 C CA . GLU A 1 106 ? 9.384 12.133 -0.255 1.00 88.56 106 GLU A CA 1
ATOM 863 C C . GLU A 1 106 ? 9.285 11.225 0.991 1.00 88.56 106 GLU A C 1
ATOM 865 O O . GLU A 1 106 ? 8.293 10.510 1.136 1.00 88.56 106 GLU A O 1
ATOM 870 N N . PRO A 1 107 ? 10.221 11.289 1.957 1.00 86.81 107 PRO A N 1
ATOM 871 C CA . PRO A 1 107 ? 10.257 10.349 3.086 1.00 86.81 107 PRO A CA 1
ATOM 872 C C . PRO A 1 107 ? 8.985 10.271 3.951 1.00 86.81 107 PRO A C 1
ATOM 874 O O . PRO A 1 107 ? 8.730 9.249 4.581 1.00 86.81 107 PRO A O 1
ATOM 877 N N . GLN A 1 108 ? 8.191 11.346 4.020 1.00 90.56 108 GLN A N 1
ATOM 878 C CA . GLN A 1 108 ? 6.957 11.405 4.825 1.00 90.56 108 GLN A CA 1
ATOM 879 C C . GLN A 1 108 ? 5.699 11.015 4.040 1.00 90.56 108 GLN A C 1
ATOM 881 O O . GLN A 1 108 ? 4.605 10.973 4.604 1.00 90.56 108 GLN A O 1
ATOM 886 N N . ARG A 1 109 ? 5.831 10.758 2.741 1.00 93.38 109 ARG A N 1
ATOM 887 C CA . ARG A 1 109 ? 4.730 10.451 1.835 1.00 93.38 109 ARG A CA 1
ATOM 888 C C . ARG A 1 109 ? 4.669 8.953 1.625 1.00 93.38 109 ARG A C 1
ATOM 890 O O . ARG A 1 109 ? 5.707 8.339 1.435 1.00 93.38 109 ARG A O 1
ATOM 897 N N . LEU A 1 110 ? 3.484 8.353 1.668 1.00 94.81 110 LEU A N 1
ATOM 898 C CA . LEU A 1 110 ? 3.252 6.949 1.327 1.00 94.81 110 LEU A CA 1
ATOM 899 C C . LEU A 1 110 ? 3.290 6.738 -0.188 1.00 94.81 110 LEU A C 1
ATOM 901 O O . LEU A 1 110 ? 3.051 7.676 -0.941 1.00 94.81 110 LEU A O 1
ATOM 905 N N . SER A 1 111 ? 3.602 5.526 -0.661 1.00 93.44 111 SER A N 1
ATOM 906 C CA . SER A 1 111 ? 3.500 5.261 -2.101 1.00 93.44 111 SER A CA 1
ATOM 907 C C . SER A 1 111 ? 2.055 5.453 -2.566 1.00 93.44 111 SER A C 1
ATOM 909 O O . SER A 1 111 ? 1.115 5.223 -1.795 1.00 93.44 111 SER A O 1
ATOM 911 N N . GLN A 1 112 ? 1.863 5.841 -3.827 1.00 92.44 112 GLN A N 1
ATOM 912 C CA . GLN A 1 112 ? 0.522 6.019 -4.395 1.00 92.44 112 GLN A CA 1
ATOM 913 C C . GLN A 1 112 ? -0.318 4.749 -4.245 1.00 92.44 112 GLN A C 1
ATOM 915 O O . GLN A 1 112 ? -1.439 4.806 -3.752 1.00 92.44 112 GLN A O 1
ATOM 920 N N . SER A 1 113 ? 0.256 3.582 -4.548 1.00 94.44 113 SER A N 1
ATOM 921 C CA . SER A 1 113 ? -0.434 2.294 -4.417 1.00 94.44 113 SER A CA 1
ATOM 922 C C . SER A 1 1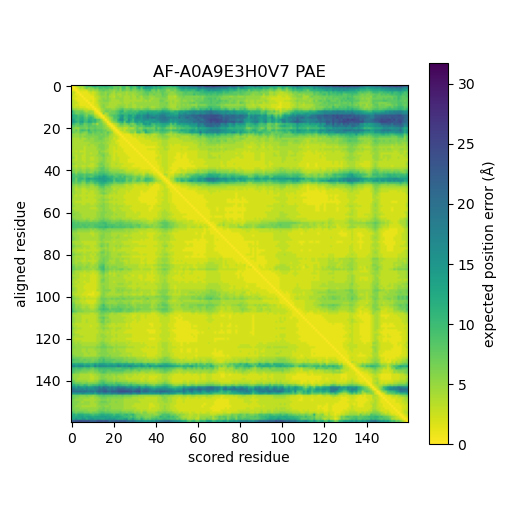13 ? -0.914 2.013 -2.992 1.00 94.44 113 SER A C 1
ATOM 924 O O . SER A 1 113 ? -2.050 1.596 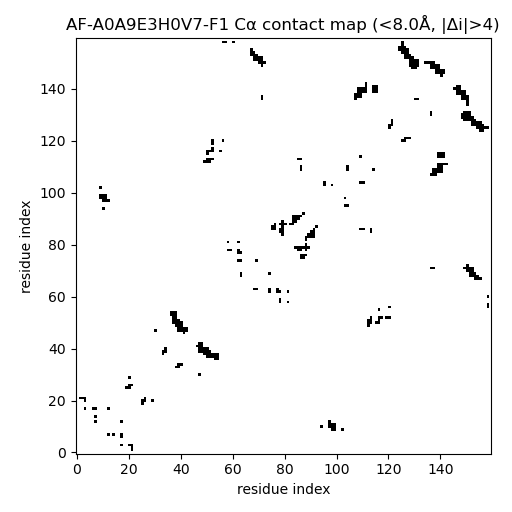-2.791 1.00 94.44 113 SER A O 1
ATOM 926 N N . THR A 1 114 ? -0.081 2.273 -1.980 1.00 95.56 114 THR A N 1
ATOM 927 C CA . THR A 1 114 ? -0.495 2.105 -0.579 1.00 95.56 114 THR A CA 1
ATOM 928 C C . THR A 1 114 ? -1.558 3.127 -0.193 1.00 95.56 114 THR A C 1
ATOM 930 O O . THR A 1 114 ? -2.513 2.796 0.507 1.00 95.56 114 THR A O 1
ATOM 933 N N . SER A 1 115 ? -1.397 4.365 -0.655 1.00 95.69 115 SER A N 1
ATOM 934 C CA . SER A 1 115 ? -2.292 5.469 -0.329 1.00 95.69 115 SER A CA 1
ATOM 935 C C . SER A 1 115 ? -3.696 5.231 -0.870 1.00 95.69 115 SER A C 1
ATOM 937 O O . SER A 1 115 ? -4.662 5.309 -0.111 1.00 95.69 115 SER A O 1
ATOM 939 N N . PHE A 1 116 ? -3.803 4.849 -2.145 1.00 94.81 116 PHE A N 1
ATOM 940 C CA . PHE A 1 116 ? -5.065 4.454 -2.762 1.00 94.81 116 PHE A CA 1
ATOM 941 C C . PHE A 1 116 ? -5.683 3.250 -2.059 1.00 94.81 116 PHE A C 1
ATOM 943 O O . PHE A 1 116 ? -6.875 3.274 -1.762 1.00 94.81 116 PHE A O 1
ATOM 950 N N . ALA A 1 117 ? -4.890 2.233 -1.723 1.00 96.62 117 ALA A N 1
ATOM 951 C CA . ALA A 1 117 ? -5.431 1.043 -1.087 1.00 96.62 117 ALA A CA 1
ATOM 952 C C . ALA A 1 117 ? -6.006 1.314 0.312 1.00 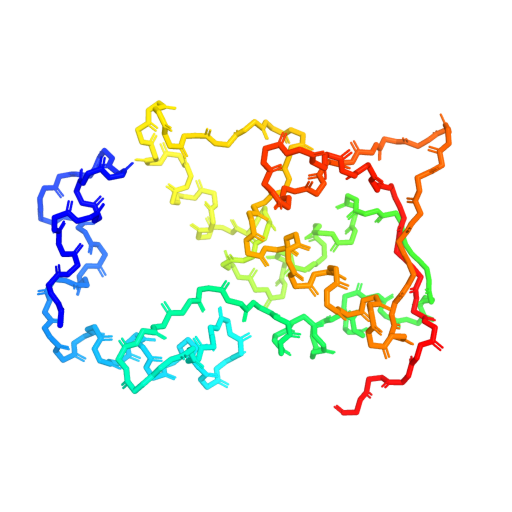96.62 117 ALA A C 1
ATOM 954 O O . ALA A 1 117 ? -7.095 0.839 0.637 1.00 96.62 117 ALA A O 1
ATOM 955 N N . LEU A 1 118 ? -5.312 2.116 1.127 1.00 97.06 118 LEU A N 1
ATOM 956 C CA . LEU A 1 118 ? -5.813 2.563 2.431 1.00 97.06 118 LEU A CA 1
ATOM 957 C C . LEU A 1 118 ? -7.073 3.422 2.285 1.00 97.06 118 LEU A C 1
ATOM 959 O O . LEU A 1 118 ? -8.032 3.228 3.030 1.00 97.06 118 LEU A O 1
ATOM 963 N N . PHE A 1 119 ? -7.089 4.331 1.308 1.00 96.19 119 PHE A N 1
ATOM 964 C CA . PHE A 1 119 ? -8.260 5.151 1.018 1.00 96.19 119 PHE A CA 1
ATOM 965 C C . PHE A 1 119 ? -9.468 4.295 0.612 1.00 96.19 119 PHE A C 1
ATOM 967 O O . PHE A 1 119 ? -10.552 4.489 1.154 1.00 96.19 119 PHE A O 1
ATOM 974 N N . ARG A 1 120 ? -9.289 3.292 -0.260 1.00 95.81 120 ARG A N 1
ATOM 975 C CA . ARG A 1 120 ? -10.352 2.344 -0.644 1.00 95.81 120 ARG A CA 1
ATOM 976 C C . ARG A 1 120 ? -10.900 1.578 0.556 1.00 95.81 120 ARG A C 1
ATOM 978 O O . ARG A 1 120 ? -12.111 1.518 0.725 1.00 95.81 120 ARG A O 1
ATOM 985 N N . LEU A 1 121 ? -10.031 1.045 1.417 1.00 97.81 121 LEU A N 1
ATOM 986 C CA . LEU A 1 121 ? -10.466 0.330 2.624 1.00 97.81 121 LEU A CA 1
ATOM 987 C C . LEU A 1 121 ? -11.290 1.220 3.567 1.00 97.81 121 LEU A C 1
ATOM 989 O O . LEU A 1 121 ? -12.205 0.730 4.227 1.00 97.81 121 LEU A O 1
ATOM 993 N N . GLU A 1 122 ? -10.977 2.513 3.6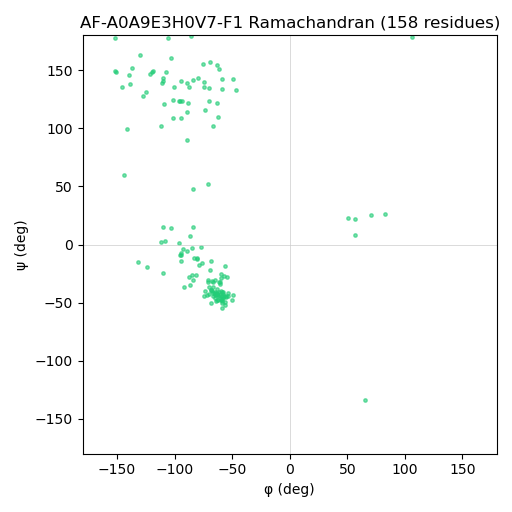35 1.00 97.62 122 GLU A N 1
ATOM 994 C CA . GLU A 1 122 ? -11.785 3.464 4.395 1.00 97.62 122 GLU A CA 1
ATOM 995 C C . GLU A 1 122 ? -13.130 3.756 3.720 1.00 97.62 122 GLU A C 1
ATOM 997 O O . GLU A 1 122 ? -14.157 3.742 4.393 1.00 97.62 122 GLU A O 1
ATOM 1002 N N . GLN A 1 123 ? -13.154 3.959 2.397 1.00 96.88 123 GLN A N 1
ATOM 1003 C CA . GLN A 1 123 ? -14.402 4.147 1.642 1.00 96.88 123 GLN A CA 1
ATOM 1004 C C . GLN A 1 123 ? -15.339 2.934 1.751 1.00 96.88 123 GLN A C 1
ATOM 1006 O O . GLN A 1 123 ? -16.557 3.085 1.773 1.00 96.88 123 GLN A O 1
ATOM 1011 N N . GLU A 1 124 ? -14.779 1.732 1.870 1.00 96.69 124 GLU A N 1
ATOM 1012 C CA . GLU A 1 124 ? -15.527 0.497 2.113 1.00 96.69 124 GLU A CA 1
ATOM 1013 C C . GLU A 1 124 ? -15.982 0.324 3.576 1.00 96.69 124 GLU A C 1
ATOM 1015 O O . GLU A 1 124 ? -16.645 -0.660 3.903 1.00 96.69 124 GLU A O 1
ATOM 1020 N N . GLY A 1 125 ? -15.628 1.249 4.474 1.00 97.06 125 GLY A N 1
ATOM 1021 C CA . GLY A 1 125 ? -16.015 1.201 5.884 1.00 97.06 125 GLY A CA 1
ATOM 1022 C C . GLY A 1 125 ? -15.319 0.095 6.679 1.00 97.06 125 GLY A C 1
ATOM 1023 O O . GLY A 1 125 ? -15.863 -0.389 7.670 1.00 97.06 125 GLY 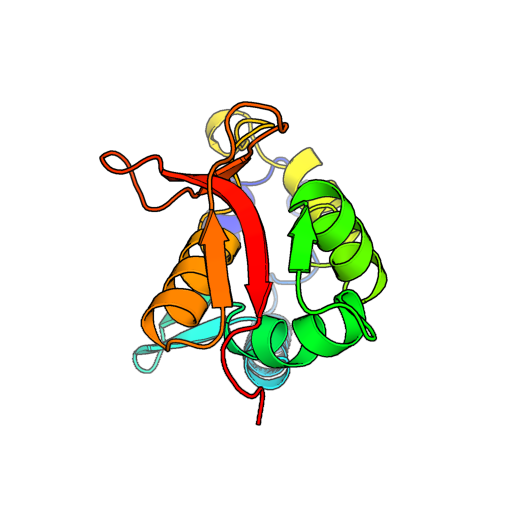A O 1
ATOM 1024 N N . LEU A 1 126 ? -14.132 -0.342 6.249 1.00 97.75 126 LEU A N 1
ATOM 1025 C CA . LEU A 1 126 ? -13.360 -1.381 6.943 1.00 97.75 126 LEU A CA 1
ATOM 1026 C C . LEU A 1 126 ? -12.392 -0.786 7.947 1.00 97.75 126 LEU A C 1
ATOM 1028 O O . LEU A 1 126 ? -12.179 -1.352 9.021 1.00 97.75 126 LEU A O 1
ATOM 1032 N N . VAL A 1 127 ? -11.820 0.359 7.591 1.00 97.94 127 VAL A N 1
ATOM 1033 C CA . VAL A 1 127 ? -10.905 1.107 8.441 1.00 97.94 127 VAL A CA 1
ATOM 1034 C C . VAL A 1 127 ? -11.326 2.565 8.527 1.00 97.94 127 VAL A C 1
ATOM 1036 O O . VAL A 1 127 ? -12.084 3.049 7.694 1.00 97.94 127 VAL A O 1
ATOM 1039 N N . LYS A 1 128 ? -10.809 3.271 9.524 1.00 97.88 128 LYS A N 1
ATOM 1040 C CA . LYS A 1 128 ? -10.908 4.720 9.666 1.00 97.88 128 LYS A CA 1
ATOM 1041 C C . LYS A 1 128 ? -9.500 5.287 9.797 1.00 97.88 128 LYS A C 1
ATOM 1043 O O . LYS A 1 128 ? -8.702 4.766 10.578 1.00 97.88 128 LYS A O 1
ATOM 1048 N N . LEU A 1 129 ? -9.184 6.325 9.025 1.00 97.56 129 LEU A N 1
ATOM 1049 C CA . LEU A 1 129 ? -7.868 6.960 9.013 1.00 97.56 129 LEU A CA 1
ATOM 1050 C C . LEU A 1 129 ? -7.945 8.348 9.650 1.00 97.56 129 LEU A C 1
ATOM 1052 O O . LEU A 1 129 ? -8.653 9.237 9.168 1.00 97.56 129 LEU A O 1
ATOM 1056 N N . GLU A 1 130 ? -7.166 8.559 10.706 1.00 96.62 130 GLU A N 1
ATOM 1057 C CA . GLU A 1 130 ? -7.189 9.797 11.489 1.00 96.62 130 GLU A CA 1
ATOM 1058 C C . GLU A 1 130 ? -5.835 10.503 11.485 1.00 96.62 130 GLU A C 1
ATOM 1060 O O . GLU A 1 130 ? -4.784 9.862 11.469 1.00 96.62 130 GLU A O 1
ATOM 1065 N N . ALA A 1 131 ? -5.862 11.835 11.566 1.00 95.56 131 ALA A N 1
ATOM 1066 C CA . ALA A 1 131 ? -4.696 12.671 11.826 1.00 95.56 131 ALA A CA 1
ATOM 1067 C C . ALA A 1 131 ? -4.833 13.324 13.203 1.00 95.56 131 ALA A C 1
ATOM 1069 O O . ALA A 1 131 ? -5.563 14.298 13.374 1.00 95.56 131 ALA A O 1
ATOM 1070 N N . ARG A 1 132 ? -4.120 12.778 14.184 1.00 94.38 132 ARG A N 1
ATOM 1071 C CA . ARG A 1 132 ? -4.040 13.329 15.543 1.00 94.38 132 ARG A CA 1
ATOM 1072 C C . ARG A 1 132 ? -2.898 14.335 15.654 1.00 94.38 132 ARG A C 1
ATOM 1074 O O . ARG A 1 132 ? -1.830 14.109 15.086 1.00 94.38 132 ARG A O 1
ATOM 1081 N N . SER A 1 133 ? -3.135 15.442 16.357 1.00 84.69 133 SER A N 1
ATOM 1082 C CA . SER A 1 133 ? -2.214 16.586 16.457 1.00 84.69 133 SER A CA 1
ATOM 1083 C C . SER A 1 133 ? -0.937 16.302 17.251 1.00 84.69 133 SER A C 1
ATOM 1085 O O . SER A 1 133 ? 0.056 16.998 17.080 1.00 84.69 133 SER A O 1
ATOM 1087 N N . ASP A 1 134 ? -0.964 15.295 18.116 1.00 84.81 134 ASP A N 1
ATOM 1088 C CA . ASP A 1 134 ? 0.109 14.882 19.023 1.00 84.81 134 ASP A CA 1
ATOM 1089 C C . ASP A 1 134 ? 0.971 13.733 18.470 1.00 84.81 134 ASP A C 1
ATOM 1091 O O . ASP A 1 134 ? 1.905 13.282 19.131 1.00 84.81 134 ASP A O 1
ATOM 1095 N N . ALA A 1 135 ? 0.683 13.262 17.254 1.00 88.00 135 ALA A N 1
ATOM 1096 C CA . ALA A 1 135 ? 1.329 12.094 16.673 1.00 88.00 135 ALA A CA 1
ATOM 1097 C C . ALA A 1 135 ? 2.038 12.405 15.353 1.00 88.00 135 ALA A C 1
ATOM 1099 O O . ALA A 1 135 ? 1.585 13.207 14.532 1.00 88.00 135 ALA A O 1
ATOM 1100 N N . GLN A 1 136 ? 3.145 11.700 15.109 1.00 90.44 136 GLN A N 1
ATOM 1101 C CA . GLN A 1 136 ? 3.836 11.762 13.828 1.00 90.44 136 GLN A CA 1
ATOM 1102 C C . GLN A 1 136 ? 2.922 11.222 12.719 1.00 90.44 136 GLN A C 1
ATOM 1104 O O . GLN A 1 136 ? 2.470 10.078 12.772 1.00 90.44 136 GLN A O 1
ATOM 1109 N N . ALA A 1 137 ? 2.654 12.059 11.717 1.00 93.44 137 ALA A N 1
ATOM 1110 C CA . ALA A 1 137 ? 1.773 11.729 10.605 1.00 93.44 137 ALA A CA 1
ATOM 1111 C C . ALA A 1 137 ? 2.556 11.5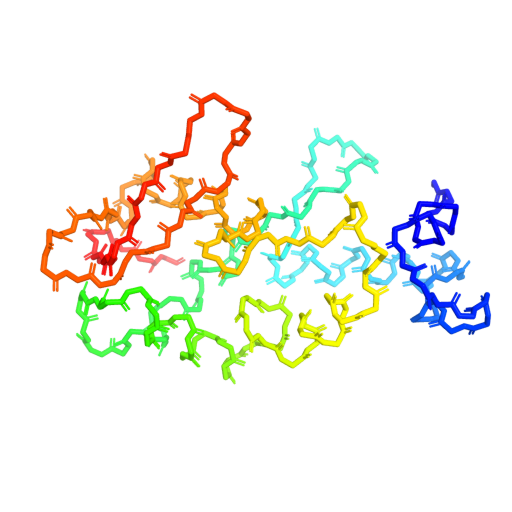01 9.307 1.00 93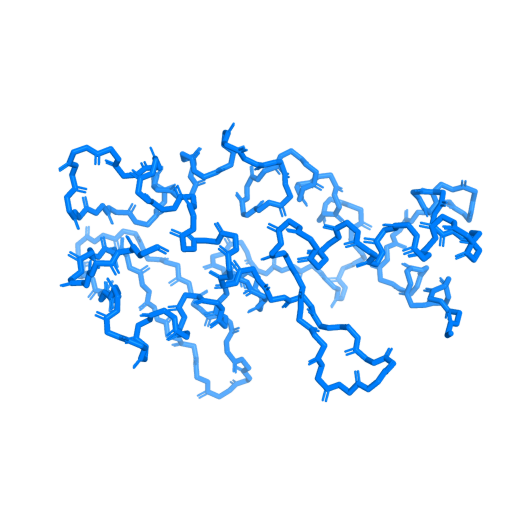.44 137 ALA A C 1
ATOM 1113 O O . ALA A 1 137 ? 3.577 12.143 9.062 1.00 93.44 137 ALA A O 1
ATOM 1114 N N . LEU A 1 138 ? 2.022 10.619 8.469 1.00 95.50 138 LEU A N 1
ATOM 1115 C CA . LEU A 1 138 ? 2.421 10.402 7.085 1.00 95.50 138 LEU A CA 1
ATOM 1116 C C . LEU A 1 138 ? 1.407 11.045 6.140 1.00 95.50 138 LEU A C 1
ATOM 1118 O O . LEU A 1 138 ? 0.268 11.308 6.523 1.00 95.50 138 LEU A O 1
ATOM 1122 N N . ILE A 1 139 ? 1.816 11.289 4.902 1.00 95.38 139 ILE A N 1
ATOM 1123 C CA . ILE A 1 139 ? 0.974 11.851 3.846 1.00 95.38 139 ILE A CA 1
ATOM 1124 C C . ILE A 1 139 ? 0.519 10.714 2.929 1.00 95.38 139 ILE A C 1
ATOM 1126 O O . ILE A 1 139 ? 1.352 9.994 2.385 1.00 95.38 139 ILE A O 1
ATOM 1130 N N . LEU A 1 140 ? -0.791 10.563 2.740 1.00 95.31 140 LEU A N 1
ATOM 1131 C CA . LEU A 1 140 ? -1.357 9.773 1.651 1.00 95.31 140 LEU A CA 1
ATOM 1132 C C . LEU A 1 140 ? -1.118 10.505 0.331 1.00 95.31 140 LEU A C 1
ATOM 1134 O O . LEU A 1 140 ? -1.531 11.655 0.172 1.00 95.31 140 LEU A O 1
ATOM 1138 N N . ASP A 1 141 ? -0.473 9.831 -0.612 1.00 92.44 141 ASP A N 1
ATOM 1139 C CA . ASP A 1 141 ? -0.278 10.320 -1.970 1.00 92.44 141 ASP A CA 1
ATOM 1140 C C . ASP A 1 141 ? -1.448 9.908 -2.868 1.00 92.44 141 ASP A C 1
ATOM 1142 O O . ASP A 1 141 ? -1.455 8.823 -3.448 1.00 92.44 141 ASP A O 1
ATOM 1146 N N . LEU A 1 142 ? -2.466 10.766 -2.935 1.00 89.94 142 LEU A N 1
ATOM 1147 C CA . LEU A 1 142 ? -3.667 10.573 -3.757 1.00 89.94 142 LEU A CA 1
ATOM 1148 C C . LEU A 1 142 ? -3.646 11.438 -5.033 1.00 89.94 142 LEU A C 1
ATOM 1150 O O . LEU A 1 142 ? -4.679 11.608 -5.678 1.00 89.94 142 LEU A O 1
ATOM 1154 N N . GLY A 1 143 ? -2.483 11.994 -5.392 1.00 83.62 143 GLY A N 1
ATOM 1155 C CA . GLY A 1 143 ? -2.318 12.947 -6.492 1.00 83.62 143 GLY A CA 1
ATOM 1156 C C . GLY A 1 143 ? -2.096 14.390 -6.026 1.00 83.62 143 GLY A C 1
ATOM 1157 O O . GLY A 1 143 ? -2.071 14.685 -4.830 1.00 83.62 143 GLY A O 1
ATOM 1158 N N . ALA A 1 144 ? -1.902 15.287 -6.999 1.00 66.88 144 ALA A N 1
ATOM 1159 C CA . ALA A 1 144 ? -1.360 16.635 -6.798 1.00 66.88 144 ALA A CA 1
ATOM 1160 C C . ALA A 1 144 ? -2.177 17.535 -5.847 1.00 66.88 144 ALA A C 1
ATOM 1162 O O . ALA A 1 144 ? -1.590 18.370 -5.163 1.00 66.88 144 ALA A O 1
ATOM 1163 N N . ASP A 1 145 ? -3.493 17.329 -5.743 1.00 62.75 145 ASP A N 1
ATOM 1164 C CA . ASP A 1 145 ? -4.399 18.300 -5.110 1.00 62.75 145 ASP A CA 1
ATOM 1165 C C . ASP A 1 145 ? -4.962 17.878 -3.739 1.00 62.75 145 ASP A C 1
ATOM 1167 O O . ASP A 1 145 ? -5.762 18.606 -3.153 1.00 62.75 145 ASP A O 1
ATOM 1171 N N . ALA A 1 146 ? -4.569 16.721 -3.188 1.00 62.75 146 ALA A N 1
ATOM 1172 C CA . ALA A 1 146 ? -5.179 16.209 -1.953 1.00 62.75 146 ALA A CA 1
ATOM 1173 C C . ALA A 1 146 ? -4.202 15.483 -1.005 1.00 62.75 146 ALA A C 1
ATOM 1175 O O . ALA A 1 146 ? -4.418 14.309 -0.681 1.00 62.75 146 ALA A O 1
ATOM 1176 N N . PRO A 1 147 ? -3.138 16.146 -0.503 1.00 77.88 147 PRO A N 1
ATOM 1177 C CA . PRO A 1 147 ? -2.282 15.546 0.513 1.00 77.88 147 PRO A CA 1
ATOM 1178 C C . PRO A 1 147 ? -3.069 15.376 1.818 1.00 77.88 147 PRO A C 1
ATOM 1180 O O . PRO A 1 147 ? -3.268 16.319 2.586 1.00 77.88 147 PRO A O 1
ATOM 1183 N N . ARG A 1 148 ? -3.511 14.149 2.098 1.00 92.56 148 ARG A N 1
ATOM 1184 C CA . ARG A 1 148 ? -4.190 13.817 3.352 1.00 92.56 148 ARG A CA 1
ATOM 1185 C C . ARG A 1 148 ? -3.191 13.266 4.355 1.00 92.56 148 ARG A C 1
ATOM 1187 O O . ARG A 1 148 ? -2.534 12.263 4.098 1.00 92.56 148 ARG A O 1
ATOM 1194 N N . ARG A 1 149 ? -3.101 13.895 5.525 1.00 94.88 149 ARG A N 1
ATOM 1195 C CA . ARG A 1 149 ? -2.273 13.395 6.628 1.00 94.88 149 ARG A CA 1
ATOM 1196 C C . ARG A 1 149 ? -2.995 12.271 7.365 1.00 94.88 149 ARG A C 1
ATOM 1198 O O . ARG A 1 149 ? -4.207 12.345 7.551 1.00 94.88 149 ARG A O 1
ATOM 1205 N N . ILE A 1 150 ? -2.243 11.270 7.809 1.00 96.69 150 ILE A N 1
ATOM 1206 C CA . ILE A 1 150 ? -2.714 10.188 8.674 1.00 96.69 150 ILE A CA 1
ATOM 1207 C C . ILE A 1 150 ? -1.662 9.879 9.737 1.00 96.69 150 ILE A C 1
ATOM 1209 O O . ILE A 1 150 ? -0.471 9.837 9.447 1.00 96.69 150 ILE A O 1
ATOM 1213 N N . SER A 1 151 ? -2.082 9.653 10.973 1.00 97.50 151 SER A N 1
ATOM 1214 C CA . SER A 1 151 ? -1.223 9.163 12.053 1.00 97.50 151 SER A CA 1
ATOM 1215 C C . SER A 1 151 ? -1.745 7.880 12.687 1.00 97.50 151 SER A C 1
ATOM 1217 O O . SER A 1 151 ? -0.950 7.161 13.286 1.00 97.50 151 SER A O 1
ATOM 1219 N N . HIS A 1 152 ? -3.032 7.557 12.529 1.00 97.69 152 HIS A N 1
ATOM 1220 C CA . HIS A 1 152 ? -3.660 6.367 13.107 1.00 97.69 152 HIS A CA 1
ATOM 1221 C C . HIS A 1 152 ? -4.585 5.668 12.111 1.00 97.69 152 HIS A C 1
ATOM 1223 O O . HIS A 1 152 ? -5.150 6.300 11.214 1.00 97.69 152 HIS A O 1
ATOM 1229 N N . LEU A 1 153 ? -4.728 4.358 12.303 1.00 97.81 153 LEU A N 1
ATOM 1230 C CA . LEU A 1 153 ? -5.687 3.504 11.617 1.00 97.81 153 LEU A CA 1
ATOM 1231 C C . LEU A 1 153 ? -6.481 2.717 12.660 1.00 97.81 153 LEU A C 1
ATOM 1233 O O . LEU A 1 153 ? -5.895 2.033 13.500 1.00 97.81 153 LEU A O 1
ATOM 1237 N N . GLU A 1 154 ? -7.803 2.789 12.564 1.00 97.62 154 GLU A N 1
ATOM 1238 C CA . GLU A 1 154 ? -8.748 1.988 13.344 1.00 97.62 154 GLU A CA 1
ATOM 1239 C C . GLU A 1 154 ? -9.463 0.990 12.428 1.00 97.62 154 GLU A C 1
ATOM 1241 O O . GLU A 1 154 ? -9.846 1.339 11.315 1.00 97.62 154 GLU A O 1
ATOM 1246 N N . VAL A 1 155 ? -9.667 -0.243 12.883 1.00 96.12 155 VAL A N 1
ATOM 1247 C 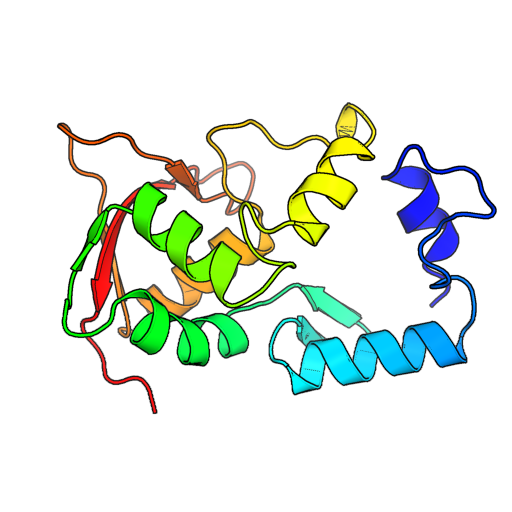CA . VAL A 1 155 ? -10.506 -1.248 12.224 1.00 96.12 155 VAL A CA 1
ATOM 1248 C C . VAL A 1 155 ? -11.929 -1.102 12.730 1.00 96.12 155 VAL A C 1
ATOM 1250 O O . VAL A 1 155 ? -12.220 -1.388 13.893 1.00 96.12 155 VAL A O 1
ATOM 1253 N N . VAL A 1 156 ? -12.822 -0.706 11.830 1.00 95.88 156 VAL A N 1
ATOM 1254 C CA . VAL A 1 156 ? -14.242 -0.474 12.129 1.00 95.88 156 VAL A CA 1
ATOM 1255 C C . VAL A 1 156 ? -15.158 -1.521 11.487 1.00 95.88 156 VAL A C 1
ATOM 1257 O O . VAL A 1 156 ? -16.242 -1.787 12.004 1.00 95.88 156 VAL A O 1
ATOM 1260 N N . GLY A 1 157 ? -14.715 -2.160 10.401 1.00 91.31 157 GLY A N 1
ATOM 1261 C CA . GLY A 1 157 ? -15.452 -3.212 9.705 1.00 91.31 157 GLY A CA 1
ATOM 1262 C C . GLY A 1 157 ? -14.889 -4.611 9.957 1.00 91.31 157 GLY A C 1
ATOM 1263 O O . GLY A 1 157 ? -13.887 -4.803 10.645 1.00 91.31 157 GLY A O 1
ATOM 1264 N N . LYS A 1 158 ? -15.547 -5.621 9.383 1.00 87.12 158 LYS A N 1
ATOM 1265 C CA . LYS A 1 158 ? -15.072 -7.010 9.424 1.00 87.12 158 LYS A CA 1
ATOM 1266 C C . LYS A 1 158 ? -14.306 -7.336 8.148 1.00 87.12 158 LYS A C 1
ATOM 1268 O O . LYS A 1 158 ? -14.854 -7.228 7.055 1.00 87.12 158 LYS A O 1
ATOM 1273 N N . PHE A 1 159 ? -13.064 -7.779 8.298 1.00 82.50 159 PHE A N 1
ATOM 1274 C CA . PHE A 1 159 ? -12.308 -8.394 7.212 1.00 82.50 159 PHE A CA 1
ATOM 1275 C C . PHE A 1 159 ? -12.865 -9.808 6.972 1.00 82.50 159 PHE A C 1
ATOM 1277 O O . PHE A 1 159 ? -12.836 -10.634 7.884 1.00 82.50 159 PHE A O 1
ATOM 1284 N N . SER A 1 160 ? -13.443 -10.048 5.792 1.00 63.47 160 SER A N 1
ATOM 1285 C CA . SER A 1 160 ? -13.968 -11.351 5.353 1.00 63.47 160 SER A CA 1
ATOM 1286 C C . SER A 1 160 ? -12.947 -12.115 4.527 1.00 63.47 160 SER A C 1
ATOM 1288 O O . SER A 1 160 ? -12.344 -11.449 3.650 1.00 63.47 160 SER A O 1
#

Secondary structure (DSSP, 8-state):
---HHHHHHHB---GGGSTTTTSHHHHHHHHHHHHHHTSEEESSSS-EEE--HHHHHHHHHHHHTT-SEEEHHHHHHHHHHH-TTSTT-HHHHHHHHTB-GGGPPPTTBPPHHHHHHHHHHHHTTSEEEE--TTS--EEE---TT--EEESEEEE-S---

Radius of gyration: 16.41 Å; Cα contacts (8 Å, |Δi|>4): 229; chains: 1; bounding box: 38×34×42 Å

pLDDT: mean 89.03, std 9.57, range [58.94, 97.94]

Mean predicted aligned error: 5.06 Å

Sequence (160 aa):
MNYKPLIIQQLALPEESAFDLLNRDRFNSFHYWCRYLGYAELISDKDLVPDPTVALRRLLPQAMGPDRESAILPLLGRLARLTPVFESGRIRRELEADAKPDFQREPQRLSQSTSFALFRLEQEGLVKLEARSDAQALILDLGADAPRRISHLEVVGKFS